Protein AF-A0A023G3Z6-F1 (afdb_monomer_lite)

Sequence (71 aa):
MNTMIHGKVLIFCLLGLHIFVPSATASTHCPKEPSNKDECGGKLCGVRNNCPEGCSCDSGAHWCMSYCKRT

Radius of gyration: 21.29 Å; chains: 1; bounding box: 54×15×52 Å

Secondary structure (DSSP, 8-state):
--HHHHHHHHHHHHHHHHHHGGG-------PPPPSS--SSTT-EE-TT--PPTTEEEE--STTS-EEEEE-

Foldseek 3Di:
DPVVVVVVVVVVVVVVCVVVVVVPPFFPDADDQDPDPDQ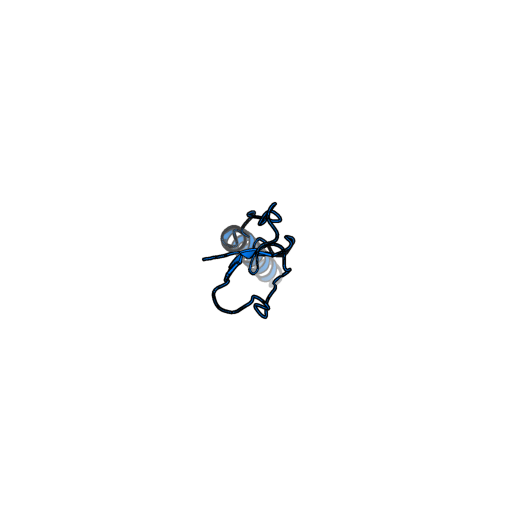FGRDWADPVGPGDPQWDWADHGPPHTIGIDHD

pLDDT: mean 73.3, std 11.21, range [48.12, 88.44]

Structure (mmCIF, N/CA/C/O backbone):
data_AF-A0A023G3Z6-F1
#
_entry.id   AF-A0A023G3Z6-F1
#
loop_
_atom_site.group_PDB
_atom_site.id
_atom_site.type_symbol
_atom_site.label_atom_id
_atom_site.label_alt_id
_atom_site.label_comp_id
_atom_site.label_asym_id
_atom_site.label_entity_id
_atom_site.label_seq_id
_atom_site.pdbx_PDB_ins_code
_atom_site.Cartn_x
_atom_site.Cartn_y
_atom_site.Cartn_z
_atom_site.occupancy
_atom_site.B_iso_or_equiv
_atom_site.auth_seq_id
_atom_site.auth_comp_id
_atom_site.auth_asym_id
_atom_site.auth_atom_id
_atom_site.pdbx_PDB_model_num
ATOM 1 N N . MET A 1 1 ? -41.613 0.495 32.697 1.00 48.12 1 MET A N 1
ATOM 2 C CA . MET A 1 1 ? -40.277 -0.071 33.006 1.00 48.12 1 MET A CA 1
ATOM 3 C C . MET A 1 1 ? -39.565 -0.588 31.741 1.00 48.12 1 MET A C 1
ATOM 5 O O . MET A 1 1 ? -38.959 -1.646 31.781 1.00 48.12 1 MET A O 1
ATOM 9 N N . ASN A 1 2 ? -39.574 0.160 30.622 1.00 53.00 2 ASN A N 1
ATOM 10 C CA . ASN A 1 2 ? -39.045 -0.321 29.323 1.00 53.00 2 ASN A CA 1
ATOM 11 C C . ASN A 1 2 ? -37.807 0.451 28.823 1.00 53.00 2 ASN A C 1
ATOM 13 O O . ASN A 1 2 ? -37.174 0.050 27.853 1.00 53.00 2 ASN A O 1
ATOM 17 N N . THR A 1 3 ? -37.429 1.545 29.486 1.00 54.66 3 THR A N 1
ATOM 18 C CA . THR A 1 3 ? -36.297 2.404 29.094 1.00 54.66 3 THR A CA 1
ATOM 19 C C . THR A 1 3 ? -34.932 1.831 29.489 1.00 54.66 3 THR A C 1
ATOM 21 O O . THR A 1 3 ? -33.944 2.084 28.806 1.00 54.66 3 THR A O 1
ATOM 24 N N . MET A 1 4 ? -34.863 0.995 30.534 1.00 56.84 4 MET A N 1
ATOM 25 C CA . MET A 1 4 ? -33.605 0.368 30.977 1.00 56.84 4 MET A CA 1
ATOM 26 C C . MET A 1 4 ? -33.087 -0.727 30.034 1.00 56.84 4 MET A C 1
ATOM 28 O O . MET A 1 4 ? -31.883 -0.970 29.980 1.00 56.84 4 MET A O 1
ATOM 32 N N . ILE A 1 5 ? -33.975 -1.388 29.288 1.00 60.12 5 ILE A N 1
ATOM 33 C CA . ILE A 1 5 ? -33.601 -2.474 28.369 1.00 60.12 5 ILE A CA 1
ATOM 34 C C . ILE A 1 5 ? -32.942 -1.881 27.116 1.00 60.12 5 ILE A C 1
ATOM 36 O O . ILE A 1 5 ? -31.898 -2.360 26.683 1.00 60.12 5 ILE A O 1
ATOM 40 N N . HIS A 1 6 ? -33.482 -0.769 26.607 1.00 57.00 6 HIS A N 1
ATOM 41 C CA . HIS A 1 6 ? -32.920 -0.052 25.461 1.00 57.00 6 HIS A CA 1
ATOM 42 C C . HIS A 1 6 ? -31.512 0.499 25.728 1.00 57.00 6 HIS A C 1
ATOM 44 O O . HIS A 1 6 ? -30.639 0.373 24.873 1.00 57.00 6 HIS A O 1
ATOM 50 N N . GLY A 1 7 ? -31.262 1.054 26.920 1.00 61.25 7 GLY A N 1
ATOM 51 C CA . GLY A 1 7 ? -29.939 1.583 27.272 1.00 61.25 7 GLY A CA 1
ATOM 52 C C . GLY A 1 7 ? -28.852 0.505 27.303 1.00 61.25 7 GLY A C 1
ATOM 53 O O . GLY A 1 7 ? -27.755 0.713 26.790 1.00 61.25 7 GLY A O 1
ATOM 54 N N . LYS A 1 8 ? -29.171 -0.681 27.839 1.00 65.94 8 LYS A N 1
ATOM 55 C CA . LYS A 1 8 ? -28.229 -1.810 27.886 1.00 65.94 8 LYS A CA 1
ATOM 56 C C . LYS A 1 8 ? -27.886 -2.331 26.492 1.00 65.94 8 LYS A C 1
ATOM 58 O O . LYS A 1 8 ? -26.714 -2.557 26.219 1.00 65.94 8 LYS A O 1
ATOM 63 N N . VAL A 1 9 ? -28.872 -2.468 25.604 1.00 71.06 9 VAL A N 1
ATOM 64 C CA . VAL A 1 9 ? -28.641 -2.913 24.216 1.00 71.06 9 VAL A CA 1
ATOM 65 C C . VAL A 1 9 ? -27.704 -1.954 23.479 1.00 71.06 9 VAL A C 1
ATOM 67 O O . VAL A 1 9 ? -26.778 -2.397 22.805 1.00 71.06 9 VAL A O 1
ATOM 70 N N . LEU A 1 10 ? -27.884 -0.645 23.665 1.00 71.75 10 LEU A N 1
ATOM 71 C CA . LEU A 1 10 ? -27.048 0.370 23.023 1.00 71.75 10 LEU A CA 1
ATOM 72 C C . LEU A 1 10 ? -25.593 0.307 23.516 1.00 71.75 10 LEU A C 1
ATOM 74 O O . LEU A 1 10 ? -24.666 0.382 22.715 1.00 71.75 10 LEU A O 1
ATOM 78 N N . ILE A 1 11 ? -25.393 0.074 24.817 1.00 78.12 11 ILE A N 1
ATOM 79 C CA . ILE A 1 11 ? -24.069 -0.127 25.424 1.00 78.12 11 ILE A CA 1
ATOM 80 C C . ILE A 1 11 ? -23.388 -1.384 24.865 1.00 78.12 11 ILE A C 1
ATOM 82 O O . ILE A 1 11 ? -22.221 -1.317 24.483 1.00 78.12 11 ILE A O 1
ATOM 86 N N . PHE A 1 12 ? -24.102 -2.510 24.758 1.00 74.69 12 PHE A N 1
ATOM 87 C CA . PHE A 1 12 ? -23.551 -3.739 24.172 1.00 74.69 12 PHE A CA 1
ATOM 88 C C . PHE A 1 12 ? -23.212 -3.581 22.683 1.00 74.69 12 PHE A C 1
ATOM 90 O O . PHE A 1 12 ? -22.171 -4.073 22.251 1.00 74.69 12 PHE A O 1
ATOM 97 N N . CYS A 1 13 ? -24.025 -2.852 21.913 1.00 72.06 13 CYS A N 1
ATOM 98 C CA . CYS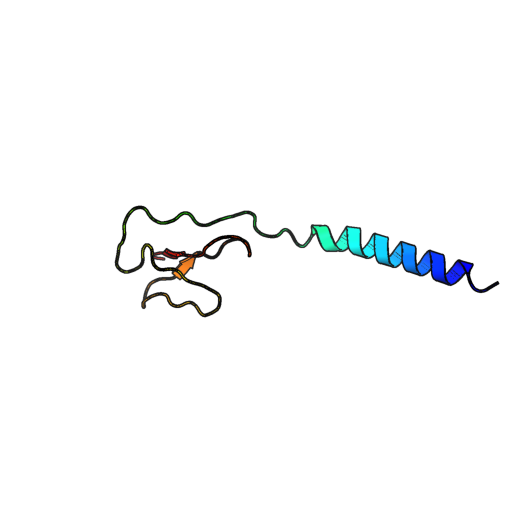 A 1 13 ? -23.715 -2.528 20.518 1.00 72.06 13 CYS A CA 1
ATOM 99 C C . CYS A 1 13 ? -22.460 -1.651 20.392 1.00 72.06 13 CYS A C 1
ATOM 101 O O . CYS A 1 13 ? -21.608 -1.932 19.552 1.00 72.06 13 CYS A O 1
ATOM 103 N N . LEU A 1 14 ? -22.312 -0.624 21.237 1.00 71.81 14 LEU A N 1
ATOM 104 C CA . LEU A 1 14 ? -21.128 0.243 21.241 1.00 71.81 14 LEU A CA 1
ATOM 105 C C . LEU A 1 14 ? -19.859 -0.521 21.654 1.00 71.81 14 LEU A C 1
ATOM 107 O O . LEU A 1 14 ? -18.823 -0.379 21.009 1.00 71.81 14 LEU A O 1
ATOM 111 N N . LEU A 1 15 ? -19.943 -1.381 22.675 1.00 70.25 15 LEU A N 1
ATOM 112 C CA . LEU A 1 15 ? -18.848 -2.276 23.077 1.00 70.25 15 LEU A CA 1
ATOM 113 C C . LEU A 1 15 ? -18.465 -3.250 21.957 1.00 70.25 15 LEU A C 1
ATOM 115 O O . LEU A 1 15 ? -17.282 -3.410 21.672 1.00 70.25 15 LEU A O 1
ATOM 119 N N . GLY A 1 16 ? -19.448 -3.851 21.280 1.00 65.81 16 GLY A N 1
ATOM 120 C CA . GLY A 1 16 ? -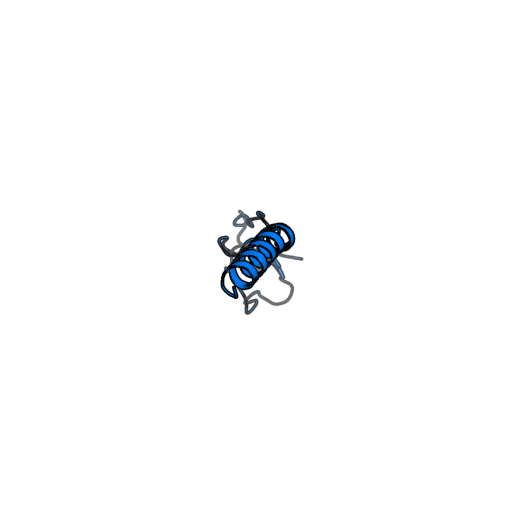19.211 -4.698 20.110 1.00 65.81 16 GLY A CA 1
ATOM 121 C C . GLY A 1 16 ? -18.503 -3.944 18.983 1.00 65.81 16 GLY A C 1
ATOM 122 O O . GLY A 1 16 ? -17.553 -4.466 18.404 1.00 65.81 16 GLY A O 1
ATOM 123 N N . LEU A 1 17 ? -18.887 -2.688 18.733 1.00 67.06 17 LEU A N 1
ATOM 124 C CA . LEU A 1 17 ? -18.224 -1.830 17.752 1.00 67.06 17 LEU A CA 1
ATOM 125 C C . LEU A 1 17 ? -16.742 -1.620 18.108 1.00 67.06 17 LEU A C 1
ATOM 127 O O . LEU A 1 17 ? -15.878 -1.803 17.260 1.00 67.06 17 LEU A O 1
ATOM 131 N N . HIS A 1 18 ? -16.420 -1.323 19.369 1.00 63.53 18 HIS A N 1
ATOM 132 C CA . HIS A 1 18 ? -15.032 -1.139 19.813 1.00 63.53 18 HIS A CA 1
ATOM 133 C C . HIS A 1 18 ? -14.188 -2.418 19.811 1.00 63.53 18 HIS A C 1
ATOM 135 O O . HIS A 1 18 ? -12.967 -2.319 19.763 1.00 63.53 18 HIS A O 1
ATOM 141 N N . ILE A 1 19 ? -14.806 -3.600 19.863 1.00 62.81 19 ILE A N 1
ATOM 142 C CA . ILE A 1 19 ? -14.096 -4.887 19.798 1.00 62.81 19 ILE A CA 1
ATOM 143 C C . ILE A 1 19 ? -13.869 -5.314 18.340 1.00 62.81 19 ILE A C 1
ATOM 145 O O . ILE A 1 19 ? -12.815 -5.860 18.027 1.00 62.81 19 ILE A O 1
ATOM 149 N N . PHE A 1 20 ? -14.811 -5.024 17.435 1.00 56.19 20 PHE A N 1
ATOM 150 C CA . PHE A 1 20 ? -14.707 -5.389 16.015 1.00 56.19 20 PHE A CA 1
ATOM 151 C C . PHE A 1 20 ? -13.941 -4.370 15.156 1.00 56.19 20 PHE A C 1
ATOM 153 O O . PHE A 1 20 ? -13.267 -4.754 14.203 1.00 56.19 20 PHE A O 1
ATOM 160 N N . VAL A 1 21 ? -14.005 -3.077 15.479 1.00 55.31 21 VAL A N 1
ATOM 161 C CA . VAL A 1 21 ? -13.301 -2.019 14.733 1.00 55.31 21 VAL A CA 1
ATOM 162 C C . VAL A 1 21 ? -11.765 -2.120 14.785 1.00 55.31 21 VAL A C 1
ATOM 164 O O . VAL A 1 21 ? -11.158 -1.870 13.746 1.00 55.31 21 VAL A O 1
ATOM 167 N N . PRO A 1 22 ? -11.084 -2.521 15.879 1.00 54.62 22 PRO A N 1
ATOM 168 C CA . PRO A 1 22 ? -9.625 -2.636 15.861 1.00 54.62 22 PRO A CA 1
ATOM 169 C C . PRO A 1 22 ? -9.114 -3.752 14.941 1.00 54.62 22 PRO A C 1
ATOM 171 O O . PRO A 1 22 ? -7.942 -3.740 14.585 1.00 54.62 22 PRO A O 1
ATOM 174 N N . SER A 1 23 ? -9.969 -4.690 14.512 1.00 53.12 23 SER A N 1
ATOM 175 C CA . SER A 1 23 ? -9.611 -5.685 13.491 1.00 53.12 23 SER A CA 1
ATOM 176 C C . SER A 1 23 ? -9.564 -5.107 12.076 1.00 53.12 23 SER A C 1
ATOM 178 O O . SER A 1 23 ? -8.962 -5.715 11.192 1.00 53.12 23 SER A O 1
ATOM 180 N N . ALA A 1 24 ? -10.128 -3.917 11.850 1.00 55.34 24 ALA A N 1
ATOM 181 C CA . ALA A 1 24 ? -9.840 -3.126 10.664 1.00 55.34 24 ALA A CA 1
ATOM 182 C C . ALA A 1 24 ? -8.498 -2.409 10.864 1.00 55.34 24 ALA A C 1
ATOM 184 O O . ALA A 1 24 ? -8.429 -1.182 10.936 1.00 55.34 24 ALA A O 1
ATOM 185 N N . THR A 1 25 ? -7.413 -3.180 10.967 1.00 55.97 25 THR A N 1
ATOM 186 C CA . THR A 1 25 ? -6.062 -2.635 10.839 1.00 55.97 25 THR A CA 1
ATOM 187 C C . THR A 1 25 ? -5.933 -2.125 9.412 1.00 55.97 25 THR A C 1
ATOM 189 O O . THR A 1 25 ? -5.599 -2.869 8.489 1.00 55.97 25 THR A O 1
ATOM 192 N N . ALA A 1 26 ? -6.266 -0.853 9.207 1.00 59.78 26 ALA A N 1
ATOM 193 C CA . ALA A 1 26 ? -5.952 -0.172 7.971 1.00 59.78 26 ALA A CA 1
ATOM 194 C C . ALA A 1 26 ? -4.434 -0.248 7.800 1.00 59.78 26 ALA A C 1
ATOM 196 O O . ALA A 1 26 ? -3.680 0.110 8.707 1.00 59.78 26 ALA A O 1
ATOM 197 N N . SER A 1 27 ? -3.987 -0.771 6.659 1.00 64.62 27 SER A N 1
ATOM 198 C CA . SER A 1 27 ? -2.567 -0.780 6.327 1.00 64.62 27 SER A CA 1
ATOM 199 C C . SER A 1 27 ? -2.032 0.643 6.461 1.00 64.62 27 SER A C 1
ATOM 201 O O . SER A 1 27 ? -2.571 1.552 5.840 1.00 64.62 27 SER A O 1
ATOM 203 N N . THR A 1 28 ? -1.002 0.854 7.278 1.00 76.56 28 THR A N 1
ATOM 204 C CA . THR A 1 28 ? -0.310 2.150 7.392 1.00 76.56 28 THR A CA 1
ATOM 205 C C . THR A 1 28 ? 0.785 2.305 6.337 1.00 76.56 28 THR A C 1
ATOM 207 O O . THR A 1 28 ? 1.439 3.343 6.269 1.00 76.56 28 THR A O 1
ATOM 210 N N . HIS A 1 29 ? 0.992 1.280 5.505 1.00 82.00 29 HIS A N 1
ATOM 211 C CA . HIS A 1 29 ? 1.962 1.303 4.423 1.00 82.00 29 HIS A CA 1
ATOM 212 C C . HIS A 1 29 ? 1.551 2.333 3.365 1.00 82.00 29 HIS A C 1
ATOM 214 O O . HIS A 1 29 ? 0.484 2.216 2.760 1.00 82.00 29 HIS A O 1
ATOM 220 N N . CYS A 1 30 ? 2.422 3.312 3.117 1.00 83.94 30 CYS A N 1
ATOM 221 C CA . CYS A 1 30 ? 2.341 4.176 1.948 1.00 83.94 30 CYS A CA 1
ATOM 222 C C . CYS A 1 30 ? 3.474 3.825 0.979 1.00 83.94 30 CYS A C 1
ATOM 224 O O . CYS A 1 30 ? 4.641 3.922 1.369 1.00 83.94 30 CYS A O 1
ATOM 226 N N . PRO A 1 31 ? 3.160 3.463 -0.275 1.00 84.94 31 PRO A N 1
ATOM 227 C CA . PRO A 1 31 ? 4.178 3.264 -1.284 1.00 84.94 31 PRO A CA 1
ATOM 228 C C . PRO A 1 31 ? 4.899 4.582 -1.551 1.00 84.94 31 PRO A C 1
ATOM 230 O O . PRO A 1 31 ? 4.299 5.659 -1.619 1.00 84.94 31 PRO A O 1
ATOM 233 N N . LYS A 1 32 ? 6.220 4.490 -1.668 1.00 82.69 32 LYS A N 1
ATOM 234 C CA . LYS A 1 32 ? 7.074 5.629 -1.981 1.00 82.69 32 LYS A CA 1
ATOM 235 C C . LYS A 1 32 ? 7.133 5.805 -3.493 1.00 82.69 32 LYS A C 1
ATOM 237 O O . LYS A 1 32 ? 7.212 4.821 -4.224 1.00 82.69 32 LYS A O 1
ATOM 242 N N . GLU A 1 33 ? 7.146 7.055 -3.948 1.00 80.56 33 GLU A N 1
ATOM 243 C CA . GLU A 1 33 ? 7.396 7.345 -5.357 1.00 80.56 33 GLU A CA 1
ATOM 244 C C . GLU A 1 33 ? 8.755 6.741 -5.769 1.00 80.56 33 GLU A C 1
ATOM 246 O O . GLU A 1 33 ? 9.764 6.967 -5.085 1.00 80.56 33 GLU A O 1
ATOM 251 N N . PRO A 1 34 ? 8.805 5.935 -6.841 1.00 74.12 34 PRO A N 1
ATOM 252 C CA . PRO A 1 34 ? 10.052 5.343 -7.293 1.00 74.12 34 PRO A CA 1
ATOM 253 C C . PRO A 1 34 ? 10.983 6.422 -7.852 1.00 74.12 34 PRO A C 1
ATOM 255 O O . PRO A 1 34 ? 10.584 7.271 -8.644 1.00 74.12 34 PRO A O 1
ATOM 258 N N . SER A 1 35 ? 12.257 6.360 -7.457 1.00 70.38 35 SER A N 1
ATOM 259 C CA . SER A 1 35 ? 13.276 7.331 -7.879 1.00 70.38 35 SER A CA 1
ATOM 260 C C . SER A 1 35 ? 13.668 7.199 -9.356 1.00 70.38 35 SER A C 1
ATOM 262 O O . SER A 1 35 ? 14.197 8.152 -9.920 1.00 70.38 35 SER A O 1
ATOM 264 N N . ASN A 1 36 ? 13.417 6.039 -9.973 1.00 68.56 36 ASN A N 1
ATOM 265 C CA . ASN A 1 36 ? 13.609 5.806 -11.401 1.00 68.56 36 ASN A CA 1
ATOM 266 C C . ASN A 1 36 ? 12.249 5.714 -12.093 1.00 68.56 36 ASN A C 1
ATOM 268 O O . ASN A 1 36 ? 11.392 4.906 -11.723 1.00 68.56 36 ASN A O 1
ATOM 272 N N . LYS A 1 37 ? 12.064 6.556 -13.112 1.00 66.31 37 LYS A N 1
ATOM 273 C CA . LYS A 1 37 ? 10.908 6.506 -14.008 1.00 66.31 37 LYS A CA 1
ATOM 274 C C . LYS A 1 37 ? 11.182 5.498 -15.121 1.00 66.31 37 LYS A C 1
ATOM 276 O O . LYS A 1 37 ? 11.537 5.873 -16.232 1.00 66.31 37 LYS A O 1
ATOM 281 N N . ASP A 1 38 ? 11.080 4.217 -14.790 1.00 69.69 38 ASP A N 1
ATOM 282 C CA . ASP A 1 38 ? 11.039 3.136 -15.779 1.00 69.69 38 ASP A CA 1
ATOM 283 C C . ASP A 1 38 ? 9.646 3.058 -16.436 1.00 69.69 38 ASP A C 1
ATOM 285 O O . ASP A 1 38 ? 8.710 3.716 -15.987 1.00 69.69 38 ASP A O 1
ATOM 289 N N . GLU A 1 39 ? 9.451 2.201 -17.446 1.00 70.38 39 GLU A N 1
ATOM 290 C CA . GLU A 1 39 ? 8.126 1.994 -18.070 1.00 70.38 39 GLU A CA 1
ATOM 291 C C . GLU A 1 39 ? 7.007 1.697 -17.054 1.00 70.38 39 GLU A C 1
ATOM 293 O O . GLU A 1 39 ? 5.880 2.169 -17.225 1.00 70.38 39 GLU A O 1
ATOM 298 N N . CYS A 1 40 ? 7.329 0.982 -15.967 1.00 73.19 40 CYS A N 1
ATOM 299 C CA . CYS A 1 40 ? 6.417 0.743 -14.848 1.00 73.19 40 CYS A CA 1
ATOM 300 C C . CYS A 1 40 ? 6.494 1.811 -13.745 1.00 73.19 40 CYS A C 1
ATOM 302 O O . CYS A 1 40 ? 5.519 1.990 -13.025 1.00 73.19 40 CYS A O 1
ATOM 304 N N . GLY A 1 41 ? 7.638 2.468 -13.543 1.00 74.44 41 GLY A N 1
ATOM 305 C CA . GLY A 1 41 ? 7.912 3.272 -12.350 1.00 74.44 41 GLY A CA 1
ATOM 306 C C . GLY A 1 41 ? 7.371 4.698 -12.451 1.00 74.44 41 GLY A C 1
ATOM 307 O O . GLY A 1 41 ? 7.647 5.419 -13.404 1.00 74.44 41 GLY A O 1
ATOM 308 N N . GLY A 1 42 ? 6.624 5.139 -11.438 1.00 69.06 42 GLY A N 1
ATOM 309 C CA . GLY A 1 42 ? 6.284 6.558 -11.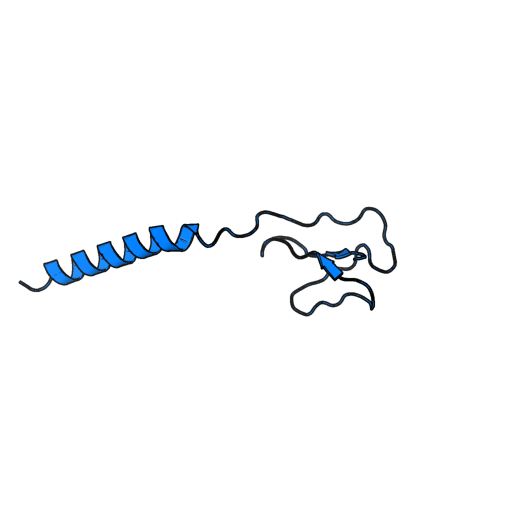253 1.00 69.06 42 GLY A CA 1
ATOM 310 C C . GLY A 1 42 ? 4.984 6.997 -11.924 1.00 69.06 42 GLY A C 1
ATOM 311 O O . GLY A 1 42 ? 4.624 8.171 -11.853 1.00 69.06 42 GLY A O 1
ATOM 312 N N . LYS A 1 43 ? 4.243 6.068 -12.540 1.00 81.19 43 LYS A N 1
ATOM 313 C CA . LYS A 1 43 ? 2.848 6.307 -12.923 1.00 81.19 43 LYS A CA 1
ATOM 314 C C . LYS A 1 43 ? 1.932 6.086 -11.727 1.00 81.19 43 LYS A C 1
ATOM 316 O O . LYS A 1 43 ? 2.073 5.102 -11.003 1.00 81.19 43 LYS A O 1
ATOM 321 N N . LEU A 1 44 ? 0.976 6.994 -11.557 1.00 85.06 44 LEU A N 1
ATOM 322 C CA . LEU A 1 44 ? -0.083 6.847 -10.571 1.00 85.06 44 LEU A CA 1
ATOM 323 C C . LEU A 1 44 ? -1.000 5.694 -10.964 1.00 85.06 44 LEU A C 1
ATOM 325 O O . LEU A 1 44 ? -1.455 5.602 -12.107 1.00 85.06 44 LEU A O 1
ATOM 329 N N . CYS A 1 45 ? -1.296 4.846 -9.993 1.00 85.00 45 CYS A N 1
ATOM 330 C CA . CYS A 1 45 ? -2.304 3.810 -10.115 1.00 85.00 45 CYS A CA 1
ATOM 331 C C . CYS A 1 45 ? -3.375 3.998 -9.041 1.00 85.00 45 CYS A C 1
ATOM 333 O O . CYS A 1 45 ? -3.244 4.815 -8.135 1.00 85.00 45 CYS A O 1
ATOM 335 N N . GLY A 1 46 ? -4.487 3.290 -9.181 1.00 77.88 46 GLY A N 1
ATOM 336 C CA . GLY A 1 46 ? -5.614 3.386 -8.262 1.00 77.88 46 GLY A CA 1
ATOM 337 C C . GLY A 1 46 ? -6.519 2.176 -8.423 1.00 77.88 46 GLY A C 1
ATOM 338 O O . GLY A 1 46 ? -6.101 1.163 -8.979 1.00 77.88 46 GLY A O 1
A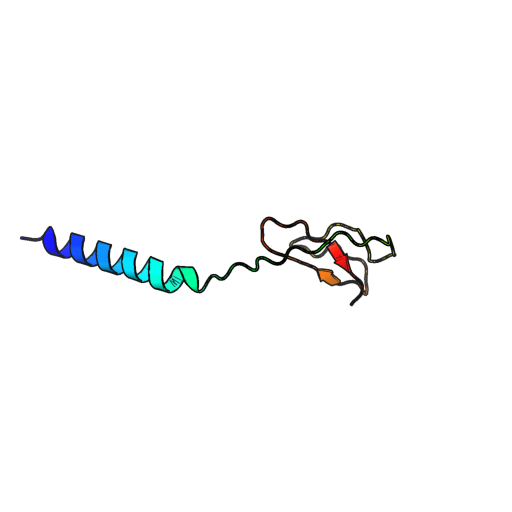TOM 339 N N . VAL A 1 47 ? -7.781 2.304 -8.009 1.00 68.25 47 VAL A N 1
ATOM 340 C CA . VAL A 1 47 ? -8.756 1.194 -7.957 1.00 68.25 47 VAL A CA 1
ATOM 341 C C . VAL A 1 47 ? -8.885 0.435 -9.285 1.00 68.25 47 VAL A C 1
ATOM 343 O O . VAL A 1 47 ? -9.128 -0.766 -9.290 1.00 68.25 47 VAL A O 1
ATOM 346 N N . ARG A 1 48 ? -8.693 1.115 -10.421 1.00 70.06 48 ARG A N 1
ATOM 347 C CA . ARG A 1 48 ? -8.839 0.524 -11.759 1.00 70.06 48 ARG A CA 1
ATOM 348 C C . ARG A 1 48 ? -7.542 -0.040 -12.363 1.00 70.06 48 ARG A C 1
ATOM 350 O O . ARG A 1 48 ? -7.560 -0.412 -13.526 1.00 70.06 48 ARG A O 1
ATOM 357 N N . ASN A 1 49 ? -6.452 -0.109 -11.589 1.00 74.25 49 ASN A N 1
ATOM 358 C CA . ASN A 1 49 ? -5.122 -0.578 -12.003 1.00 74.25 49 ASN A CA 1
ATOM 359 C C . ASN A 1 49 ? -4.713 -0.112 -13.418 1.00 74.25 49 ASN A C 1
ATOM 361 O O . ASN A 1 49 ? -4.667 -0.896 -14.358 1.00 74.25 49 ASN A O 1
ATOM 365 N N . ASN A 1 50 ? -4.383 1.173 -13.567 1.00 82.56 50 ASN A N 1
ATOM 366 C CA . ASN A 1 50 ? -3.986 1.764 -14.854 1.00 82.56 50 ASN A CA 1
ATOM 367 C C . ASN A 1 50 ? -2.506 1.504 -15.214 1.00 82.56 50 ASN A C 1
ATOM 369 O O . ASN A 1 50 ? -1.889 2.303 -15.923 1.00 82.56 50 ASN A O 1
ATOM 373 N N . CYS A 1 51 ? -1.906 0.446 -14.669 1.00 86.12 51 CYS A N 1
ATOM 374 C CA . CYS A 1 51 ? -0.505 0.138 -14.916 1.00 86.12 51 CYS A CA 1
ATOM 375 C C . CYS A 1 51 ? -0.309 -0.510 -16.298 1.00 86.12 51 CYS A C 1
ATOM 377 O O . CYS A 1 51 ? -1.213 -1.193 -16.781 1.00 86.12 51 CYS A O 1
ATOM 379 N N . PRO A 1 52 ? 0.851 -0.294 -16.947 1.00 84.75 52 PRO A N 1
ATOM 380 C CA . PRO A 1 52 ? 1.196 -0.974 -18.196 1.00 84.75 52 PRO A CA 1
ATOM 381 C C . PRO A 1 52 ? 1.228 -2.502 -18.032 1.00 84.75 52 PRO A C 1
ATOM 383 O O . PRO A 1 52 ? 1.345 -3.010 -16.914 1.00 84.75 52 PRO A O 1
ATOM 386 N N . GLU A 1 53 ? 1.165 -3.236 -19.147 1.00 84.75 53 GLU A N 1
ATOM 387 C CA . GLU A 1 53 ? 1.317 -4.696 -19.125 1.00 84.75 53 GLU A CA 1
ATOM 388 C C . GLU A 1 53 ? 2.654 -5.106 -18.489 1.00 84.75 53 GLU A C 1
ATOM 390 O O . GLU A 1 53 ? 3.698 -4.515 -18.760 1.00 84.75 53 GLU A O 1
ATOM 395 N N . GLY A 1 54 ? 2.614 -6.113 -17.611 1.00 84.88 54 GLY A N 1
ATOM 396 C CA . GLY A 1 54 ? 3.787 -6.565 -16.852 1.00 84.88 54 GLY A CA 1
ATOM 397 C C . GLY A 1 54 ? 4.141 -5.707 -15.628 1.00 84.88 54 GLY A C 1
ATOM 398 O O . GLY A 1 54 ? 5.174 -5.943 -15.001 1.00 84.88 54 GLY A O 1
ATOM 399 N N . CYS A 1 55 ? 3.303 -4.732 -15.267 1.00 86.88 55 CYS A N 1
ATOM 400 C CA . CYS A 1 55 ? 3.461 -3.917 -14.065 1.00 86.88 55 CYS A CA 1
ATOM 401 C C . CYS A 1 55 ? 2.330 -4.185 -13.056 1.00 86.88 55 CYS A C 1
ATOM 403 O O . CYS A 1 55 ? 1.183 -4.440 -13.428 1.00 86.88 55 CYS A O 1
ATOM 405 N N . SER A 1 56 ? 2.633 -4.035 -11.767 1.00 86.25 56 SER A N 1
ATOM 406 C CA . SER A 1 56 ? 1.669 -4.164 -10.668 1.00 86.25 56 SER A CA 1
ATOM 407 C C . SER A 1 56 ? 1.465 -2.822 -9.967 1.00 86.25 56 SER A C 1
ATOM 409 O O . SER A 1 56 ? 2.414 -2.061 -9.784 1.00 86.25 56 SER A O 1
ATOM 411 N N . CYS A 1 57 ? 0.240 -2.527 -9.532 1.00 86.94 57 CYS A N 1
ATOM 412 C CA . CYS A 1 57 ? -0.029 -1.350 -8.706 1.00 86.94 57 CYS A CA 1
ATOM 413 C C . CYS A 1 57 ? 0.329 -1.628 -7.244 1.00 86.94 57 CYS A C 1
ATOM 415 O O . CYS A 1 57 ? -0.305 -2.460 -6.592 1.00 86.94 57 CYS A O 1
ATOM 417 N N . ASP A 1 58 ? 1.324 -0.916 -6.719 1.00 87.12 58 ASP A N 1
ATOM 418 C CA . ASP A 1 58 ? 1.621 -0.908 -5.292 1.00 87.12 58 ASP A CA 1
ATOM 419 C C . ASP A 1 58 ? 0.641 0.046 -4.613 1.00 87.12 58 ASP A C 1
ATOM 421 O O . ASP A 1 58 ? 0.767 1.269 -4.711 1.00 87.12 58 ASP A O 1
ATOM 425 N N . SER A 1 59 ? -0.391 -0.530 -3.996 1.00 84.44 59 SER A N 1
ATOM 426 C CA . SER A 1 59 ? -1.441 0.215 -3.301 1.00 84.44 59 SER A CA 1
ATOM 427 C C . SER A 1 59 ? -1.184 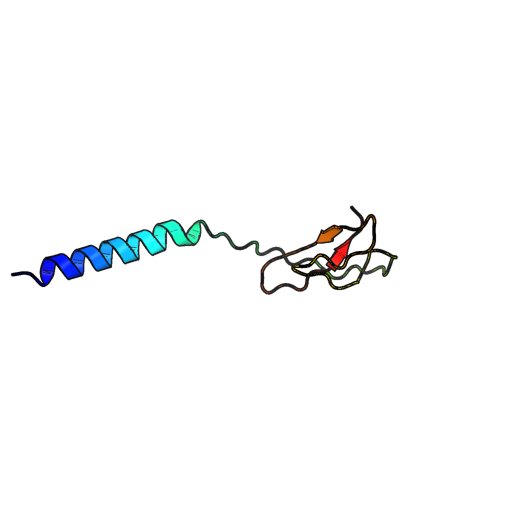0.210 -1.798 1.00 84.44 59 SER A C 1
ATOM 429 O O . SER A 1 59 ? -0.879 -0.830 -1.213 1.00 84.44 59 SER A O 1
ATOM 431 N N . GLY A 1 60 ? -1.291 1.382 -1.177 1.00 81.62 60 GLY A N 1
ATOM 432 C CA . GLY A 1 60 ? -1.134 1.563 0.264 1.00 81.62 60 GLY A CA 1
ATOM 433 C C . GLY A 1 60 ? -2.457 1.736 0.998 1.00 81.62 60 GLY A C 1
ATOM 434 O O . GLY A 1 60 ? -3.517 1.323 0.529 1.00 81.62 60 GLY A O 1
ATOM 435 N N . ALA A 1 61 ? -2.392 2.400 2.150 1.00 82.12 61 ALA A N 1
ATOM 436 C CA . ALA A 1 61 ? -3.576 2.919 2.823 1.00 82.12 61 ALA A CA 1
ATOM 437 C C . ALA A 1 61 ? -4.434 3.777 1.873 1.00 82.12 61 ALA A C 1
ATOM 439 O O . ALA A 1 61 ? -3.913 4.406 0.954 1.00 82.12 61 ALA A O 1
ATOM 440 N N . HIS A 1 62 ? -5.730 3.903 2.179 1.00 81.81 62 HIS A N 1
ATOM 441 C CA . HIS A 1 62 ? -6.676 4.797 1.489 1.00 81.81 62 HIS A CA 1
ATOM 442 C C . HIS A 1 62 ? -6.106 6.200 1.239 1.00 81.81 62 HIS A C 1
ATOM 444 O O . HIS A 1 62 ? -6.362 6.797 0.199 1.00 81.81 62 HIS A O 1
ATOM 450 N N . TRP A 1 63 ? -5.388 6.754 2.223 1.00 82.25 63 TRP A N 1
ATOM 451 C CA . TRP A 1 63 ? -4.881 8.129 2.185 1.00 82.25 63 TRP A CA 1
ATOM 452 C C . TRP A 1 63 ? -3.541 8.259 1.453 1.00 82.25 63 TRP A C 1
ATOM 454 O O . TRP A 1 63 ? -3.021 9.365 1.323 1.00 82.25 63 TRP A O 1
ATOM 464 N N . CYS A 1 64 ? -2.943 7.145 1.026 1.00 85.75 64 CYS A N 1
ATOM 465 C CA . CYS A 1 64 ? -1.661 7.139 0.341 1.00 85.75 64 CYS A CA 1
ATOM 466 C C . CYS A 1 64 ? -1.874 7.224 -1.170 1.00 85.75 64 CYS A C 1
ATOM 468 O O . CYS A 1 64 ? -2.785 6.618 -1.735 1.00 85.75 64 CYS A O 1
ATOM 470 N N . MET A 1 65 ? -0.954 7.908 -1.841 1.00 86.12 65 MET A N 1
ATOM 471 C CA . MET A 1 65 ? -0.839 7.810 -3.288 1.00 86.12 65 MET A CA 1
ATOM 472 C C . MET A 1 65 ? -0.355 6.403 -3.664 1.00 86.12 65 MET A C 1
ATOM 474 O O . MET A 1 65 ? 0.489 5.851 -2.962 1.00 86.12 65 MET A O 1
ATOM 478 N N . SER A 1 66 ? -0.883 5.825 -4.743 1.00 88.44 66 SER A N 1
ATOM 479 C CA . SER A 1 66 ? -0.484 4.495 -5.224 1.00 88.44 66 SER A CA 1
ATOM 480 C C . SER A 1 66 ? 0.313 4.619 -6.520 1.00 88.44 66 SER A C 1
ATOM 482 O O . SER A 1 66 ? -0.007 5.452 -7.374 1.00 88.44 66 SER A O 1
ATOM 484 N N . TYR A 1 67 ? 1.347 3.793 -6.670 1.00 88.00 67 TYR A N 1
ATOM 485 C CA . TYR A 1 67 ? 2.274 3.870 -7.800 1.00 88.00 67 TYR A CA 1
ATOM 486 C C . TYR A 1 67 ? 2.433 2.514 -8.475 1.00 88.00 67 TYR A C 1
ATOM 488 O O . TYR A 1 67 ? 2.459 1.468 -7.826 1.00 88.00 67 TYR A O 1
ATOM 496 N N . CYS A 1 68 ? 2.570 2.529 -9.794 1.00 88.00 68 CYS A N 1
ATOM 497 C CA . CYS A 1 68 ? 2.964 1.343 -10.534 1.00 88.00 68 CYS A CA 1
ATOM 498 C C . CYS A 1 68 ? 4.410 0.955 -10.182 1.00 88.00 68 CYS A C 1
ATOM 500 O O . CYS A 1 68 ? 5.296 1.810 -10.061 1.00 88.00 68 CYS A O 1
ATOM 502 N N . LYS A 1 69 ? 4.642 -0.350 -10.033 1.00 84.12 69 LYS A N 1
ATOM 503 C CA . LYS A 1 69 ? 5.958 -0.967 -9.855 1.00 84.12 69 LYS A CA 1
ATOM 504 C C . LYS A 1 69 ? 6.103 -2.186 -10.763 1.00 84.12 69 LYS A C 1
ATOM 506 O O . LYS A 1 69 ? 5.112 -2.793 -11.166 1.00 84.12 69 LYS A O 1
ATOM 511 N N . ARG A 1 70 ? 7.343 -2.545 -11.092 1.00 83.50 70 ARG A N 1
ATOM 512 C CA . ARG A 1 70 ? 7.642 -3.838 -11.723 1.00 83.50 70 ARG A CA 1
ATOM 513 C C . ARG A 1 70 ? 7.422 -4.939 -10.673 1.00 83.50 70 ARG A C 1
ATOM 515 O O . ARG A 1 70 ? 7.751 -4.711 -9.507 1.00 83.50 70 ARG A O 1
ATOM 522 N N . THR A 1 71 ? 6.790 -6.044 -11.070 1.00 68.88 71 THR A N 1
ATOM 523 C CA . THR A 1 71 ? 6.537 -7.201 -10.193 1.00 68.88 71 THR A CA 1
ATOM 524 C C . THR A 1 71 ? 7.840 -7.811 -9.689 1.00 68.88 71 THR A C 1
ATOM 526 O O . THR A 1 71 ? 8.824 -7.809 -10.464 1.00 68.88 71 THR A O 1
#

Organism: Amblyomma triste (NCBI:txid251400)